Protein AF-A0A4Y2X018-F1 (afdb_monomer)

Nearest PDB structures (foldseek):
  7lcc-assembly1_A  TM=8.544E-01  e=3.139E-08  synthetic construct
  4djb-assembly1_B  TM=5.099E-01  e=2.047E+00  Human adenovirus 5
  4za1-assembly1_C  TM=3.503E-01  e=1.217E+00  Streptomyces actuosus
  4za1-assembly1_A  TM=3.881E-01  e=1.141E+00  Streptomyces actuosus

Structure (mmCIF, N/CA/C/O backbone):
data_AF-A0A4Y2X018-F1
#
_entry.id   AF-A0A4Y2X018-F1
#
loop_
_atom_site.group_PDB
_atom_site.id
_atom_site.type_symbol
_atom_site.label_atom_id
_atom_site.label_alt_id
_atom_site.label_comp_id
_atom_site.label_asym_id
_atom_site.label_entity_id
_atom_site.label_seq_id
_atom_site.pdbx_PDB_ins_code
_atom_site.Cartn_x
_atom_site.Cartn_y
_atom_site.Cartn_z
_atom_site.occupancy
_atom_site.B_iso_or_equiv
_atom_site.auth_seq_id
_atom_site.auth_comp_id
_atom_site.auth_asym_id
_atom_site.auth_atom_id
_atom_site.pdbx_PDB_model_num
ATOM 1 N N . MET A 1 1 ? -2.941 18.214 -4.066 1.00 51.44 1 MET A N 1
ATOM 2 C CA . MET A 1 1 ? -2.350 18.083 -2.711 1.00 51.44 1 MET A CA 1
ATOM 3 C C . MET A 1 1 ? -3.361 18.452 -1.626 1.00 51.44 1 MET A C 1
ATOM 5 O O . MET A 1 1 ? -3.482 17.693 -0.680 1.00 51.44 1 MET A O 1
ATOM 9 N N . HIS A 1 2 ? -4.136 19.533 -1.801 1.00 57.59 2 HIS A N 1
ATOM 10 C CA . HIS A 1 2 ? -5.149 19.990 -0.837 1.00 57.59 2 HIS A CA 1
ATOM 11 C C . HIS A 1 2 ? -6.233 18.956 -0.477 1.00 57.59 2 HIS A C 1
ATOM 13 O O . HIS A 1 2 ? -6.454 18.735 0.707 1.00 57.59 2 HIS A O 1
ATOM 19 N N . GLU A 1 3 ? -6.842 18.270 -1.450 1.00 62.69 3 GLU A N 1
ATOM 20 C CA . GLU A 1 3 ? -7.916 17.285 -1.189 1.00 62.69 3 GLU A CA 1
ATOM 21 C C . GLU A 1 3 ? -7.455 16.116 -0.307 1.00 62.69 3 GLU A C 1
ATOM 23 O O . GLU A 1 3 ? -8.106 15.755 0.661 1.00 62.69 3 GLU A O 1
ATOM 28 N N . ARG A 1 4 ? -6.256 15.585 -0.557 1.00 66.62 4 ARG A N 1
ATOM 29 C CA . ARG A 1 4 ? -5.711 14.434 0.184 1.00 66.62 4 ARG A CA 1
ATOM 30 C C . ARG A 1 4 ? -5.406 14.776 1.640 1.00 66.62 4 ARG A C 1
ATOM 32 O O . ARG A 1 4 ? -5.613 13.965 2.539 1.00 66.62 4 ARG A O 1
ATOM 39 N N . THR A 1 5 ? -4.917 15.993 1.871 1.00 65.06 5 THR A N 1
ATOM 40 C CA . THR A 1 5 ? -4.733 16.522 3.223 1.00 65.06 5 THR A CA 1
ATOM 41 C C . THR A 1 5 ? -6.087 16.743 3.894 1.00 65.06 5 THR A C 1
ATOM 43 O O . THR A 1 5 ? -6.231 16.423 5.068 1.00 65.06 5 THR A O 1
ATOM 46 N N . GLN A 1 6 ? -7.098 17.228 3.166 1.00 66.81 6 GLN A N 1
ATOM 47 C CA . GLN A 1 6 ? -8.460 17.375 3.688 1.00 66.81 6 GLN A CA 1
ATOM 48 C C . GLN A 1 6 ? -9.089 16.027 4.057 1.00 66.81 6 GLN A C 1
ATOM 50 O O . GLN A 1 6 ? -9.704 15.938 5.117 1.00 66.81 6 GLN A O 1
ATOM 55 N N . ASP A 1 7 ? -8.875 14.972 3.271 1.00 77.31 7 ASP A N 1
ATOM 56 C CA . ASP A 1 7 ? -9.344 13.619 3.586 1.00 77.31 7 ASP A CA 1
ATOM 57 C C . ASP A 1 7 ? -8.695 13.091 4.870 1.00 77.31 7 ASP A C 1
ATOM 59 O O . ASP A 1 7 ? -9.383 12.600 5.766 1.00 77.31 7 ASP A O 1
ATOM 63 N N . ALA A 1 8 ? -7.376 13.268 5.011 1.00 79.38 8 ALA A N 1
ATOM 64 C CA . ALA A 1 8 ? -6.652 12.878 6.220 1.00 79.38 8 ALA A CA 1
ATOM 65 C C . ALA A 1 8 ? -7.118 13.667 7.454 1.00 79.38 8 ALA A C 1
ATOM 67 O O . ALA A 1 8 ? -7.325 13.095 8.525 1.00 79.38 8 ALA A O 1
ATOM 68 N N . MET A 1 9 ? -7.346 14.974 7.312 1.00 83.38 9 MET A N 1
ATOM 69 C CA . MET A 1 9 ? -7.861 15.812 8.397 1.00 83.38 9 MET A CA 1
ATOM 70 C C . MET A 1 9 ? -9.309 15.461 8.753 1.00 83.38 9 MET A C 1
ATOM 72 O O . MET A 1 9 ? -9.664 15.453 9.931 1.00 83.38 9 MET A O 1
ATOM 76 N N . THR A 1 10 ? -10.134 15.119 7.764 1.00 83.00 10 THR A N 1
ATOM 77 C CA . THR A 1 10 ? -11.516 14.664 7.966 1.00 83.00 10 THR A CA 1
ATOM 78 C C . THR A 1 10 ? -11.542 13.327 8.699 1.00 83.00 10 THR A C 1
ATOM 80 O O . THR A 1 10 ? -12.307 13.158 9.647 1.00 83.00 10 THR A O 1
ATOM 83 N N . TYR A 1 11 ? -10.650 12.403 8.338 1.00 85.25 11 TYR A N 1
ATOM 84 C CA . TYR A 1 11 ? -10.463 11.148 9.059 1.00 85.25 11 TYR A CA 1
ATOM 85 C C . TYR A 1 11 ? -10.095 11.384 10.525 1.00 85.25 11 TYR A C 1
ATOM 87 O O . TYR A 1 11 ? -10.757 10.854 11.416 1.00 85.25 11 TYR A O 1
ATOM 95 N N . VAL A 1 12 ? -9.092 12.227 10.791 1.00 86.06 12 VAL A N 1
ATOM 96 C CA . VAL A 1 12 ? -8.673 12.544 12.165 1.00 86.06 12 VAL A CA 1
ATOM 97 C C . VAL A 1 12 ? -9.793 13.232 12.945 1.00 86.06 12 VAL A C 1
ATOM 99 O O . VAL A 1 12 ? -9.993 12.936 14.121 1.00 86.06 12 VAL A O 1
ATOM 102 N N . ARG A 1 13 ? -10.567 14.109 12.301 1.00 86.62 13 ARG A N 1
ATOM 103 C CA . ARG A 1 13 ? -11.710 14.782 12.926 1.00 86.62 13 ARG A CA 1
ATOM 104 C C . ARG A 1 13 ? -12.831 13.809 13.299 1.00 86.62 13 ARG A C 1
ATOM 106 O O . ARG A 1 13 ? -13.413 13.955 14.368 1.00 86.62 13 ARG A O 1
ATOM 113 N N . ASN A 1 14 ? -13.119 12.827 12.448 1.00 86.88 14 ASN A N 1
ATOM 114 C CA . ASN A 1 14 ? -14.240 11.903 12.639 1.00 86.88 14 ASN A CA 1
ATOM 115 C C . ASN A 1 14 ? -13.889 10.692 13.515 1.00 86.88 14 ASN A C 1
A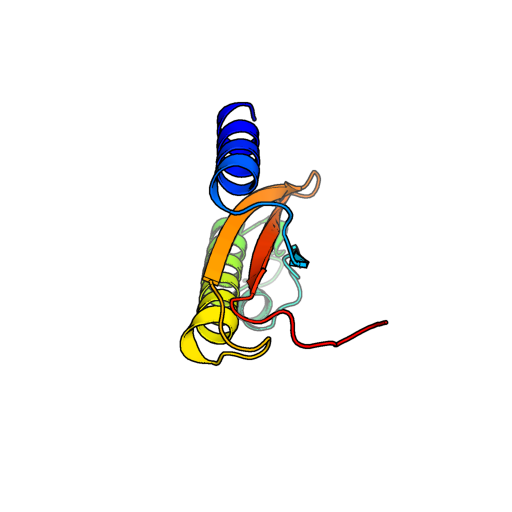TOM 117 O O . ASN A 1 14 ? -14.744 10.177 14.235 1.00 86.88 14 ASN A O 1
ATOM 121 N N . PHE A 1 15 ? -12.642 10.224 13.458 1.00 85.62 15 PHE A N 1
ATOM 122 C CA . PHE A 1 15 ? -12.216 8.966 14.081 1.00 85.62 15 PHE A CA 1
ATOM 123 C C . PHE A 1 15 ? -11.089 9.130 15.108 1.00 85.62 15 PHE A C 1
ATOM 125 O O . PHE A 1 15 ? -10.720 8.163 15.781 1.00 85.62 15 PHE A O 1
ATOM 132 N N . GLY A 1 16 ? -10.575 10.348 15.277 1.00 87.06 16 GLY A N 1
ATOM 133 C CA . GLY A 1 16 ? -9.474 10.657 16.178 1.00 87.06 16 GLY A CA 1
ATOM 134 C C . GLY A 1 16 ? -8.107 10.291 15.599 1.00 87.06 16 GLY A C 1
ATOM 135 O O . GLY A 1 16 ? -7.947 9.981 14.419 1.00 87.06 16 GLY A O 1
ATOM 136 N N . ARG A 1 17 ? -7.083 10.334 16.457 1.00 89.06 17 ARG A N 1
ATOM 137 C CA . ARG A 1 17 ? -5.704 10.014 16.071 1.00 89.06 17 ARG A CA 1
ATOM 138 C C . ARG A 1 17 ? -5.607 8.559 15.576 1.00 89.06 17 ARG A C 1
ATOM 140 O O . ARG A 1 17 ? -6.118 7.672 16.270 1.00 89.06 17 ARG A O 1
ATOM 147 N N . PRO A 1 18 ? -4.931 8.284 14.446 1.00 91.31 18 PRO A N 1
ATOM 148 C CA . PRO A 1 18 ? -4.630 6.913 14.047 1.00 91.31 18 PRO A CA 1
ATOM 149 C C . PRO A 1 18 ? -3.788 6.204 15.116 1.00 91.31 18 PRO A C 1
ATOM 151 O O . PRO A 1 18 ? -2.998 6.835 15.824 1.00 91.31 18 PRO A O 1
ATOM 154 N N . ASP A 1 19 ? -3.984 4.895 15.238 1.00 91.94 19 ASP A N 1
ATOM 155 C CA . ASP A 1 19 ? -3.182 4.033 16.106 1.00 91.94 19 ASP A CA 1
ATOM 156 C C . ASP A 1 19 ? -1.921 3.558 15.375 1.00 91.94 19 ASP A C 1
ATOM 158 O O . ASP A 1 19 ? -0.847 3.560 15.970 1.00 91.94 19 ASP A O 1
ATOM 162 N N . LEU A 1 20 ? -2.030 3.237 14.076 1.00 92.75 20 LEU A N 1
ATOM 163 C CA . LEU A 1 20 ? -0.890 2.887 13.224 1.00 92.75 20 LEU A CA 1
ATOM 164 C C . LEU A 1 20 ? -0.778 3.825 12.018 1.00 92.75 20 LEU A C 1
ATOM 166 O O . LEU A 1 20 ? -1.779 4.233 11.421 1.00 92.75 2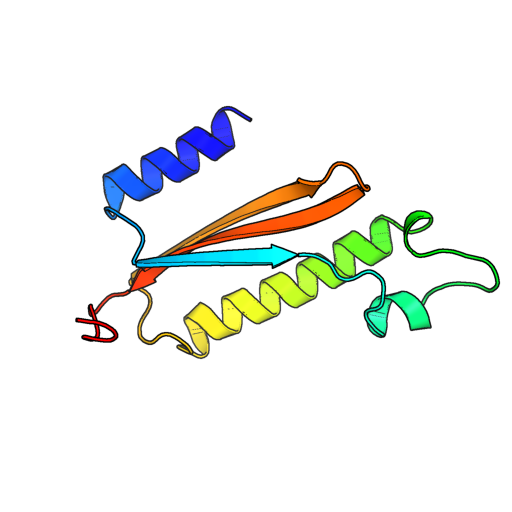0 LEU A O 1
ATOM 170 N N . PHE A 1 21 ? 0.469 4.102 11.644 1.00 93.69 21 PHE A N 1
ATOM 171 C CA . PHE A 1 21 ? 0.855 4.762 10.403 1.00 93.69 21 PHE A CA 1
ATOM 172 C C . PHE A 1 21 ? 1.737 3.794 9.612 1.00 93.69 21 PHE A C 1
ATOM 174 O O . PHE A 1 21 ? 2.831 3.454 10.060 1.00 93.69 21 PHE A O 1
ATOM 181 N N . ILE A 1 22 ? 1.252 3.313 8.468 1.00 94.81 22 ILE A N 1
ATOM 182 C CA . ILE A 1 22 ? 1.946 2.307 7.657 1.00 94.81 22 ILE A CA 1
ATOM 183 C C . ILE A 1 22 ? 2.371 2.941 6.339 1.00 94.81 22 ILE A C 1
ATOM 185 O O . ILE A 1 22 ? 1.546 3.459 5.587 1.00 94.81 22 ILE A O 1
ATOM 189 N N . SER A 1 23 ? 3.660 2.837 6.038 1.00 94.69 23 SER A N 1
ATOM 190 C CA . SER A 1 23 ? 4.226 3.220 4.749 1.00 94.69 23 SER A CA 1
ATOM 191 C C . SER A 1 23 ? 4.425 1.984 3.874 1.00 94.69 23 SER A C 1
ATOM 193 O O . SER A 1 23 ? 5.066 1.018 4.283 1.00 94.69 23 SER A O 1
ATOM 195 N N . PHE A 1 24 ? 3.896 2.019 2.653 1.00 95.44 24 PHE A N 1
ATOM 196 C CA . PHE A 1 24 ? 4.023 0.946 1.669 1.00 95.44 24 PHE A CA 1
ATOM 197 C C . PHE A 1 24 ? 4.678 1.481 0.394 1.00 95.44 24 PHE A C 1
ATOM 199 O O . PHE A 1 24 ? 4.083 2.250 -0.358 1.00 95.44 24 PHE A O 1
ATOM 206 N N . THR A 1 25 ? 5.924 1.080 0.151 1.00 93.44 25 THR A N 1
ATOM 207 C CA . THR A 1 25 ? 6.736 1.555 -0.979 1.00 93.44 25 THR A CA 1
ATOM 208 C C . THR A 1 25 ? 6.843 0.482 -2.049 1.00 93.44 25 THR A C 1
ATOM 210 O O . THR A 1 25 ? 7.113 -0.678 -1.743 1.00 93.44 25 THR A O 1
ATOM 213 N N . CYS A 1 26 ? 6.678 0.868 -3.314 1.00 94.19 26 CYS A N 1
ATOM 214 C CA . CYS A 1 26 ? 6.936 -0.033 -4.427 1.00 94.19 26 CYS A CA 1
ATOM 215 C C . CYS A 1 26 ? 8.403 -0.474 -4.472 1.00 94.19 26 CYS A C 1
ATOM 217 O O . CYS A 1 26 ? 9.303 0.366 -4.453 1.00 94.19 26 CYS A O 1
ATOM 219 N N . ASN A 1 27 ? 8.637 -1.779 -4.628 1.00 93.38 27 ASN A N 1
ATOM 220 C CA . ASN A 1 27 ? 9.955 -2.312 -4.952 1.00 93.38 27 ASN A CA 1
ATOM 221 C C . ASN A 1 27 ? 9.997 -2.723 -6.438 1.00 93.38 27 ASN A C 1
ATOM 223 O O . ASN A 1 27 ? 9.367 -3.716 -6.802 1.00 93.38 27 ASN A O 1
ATOM 227 N N . PRO A 1 28 ? 10.733 -2.009 -7.309 1.00 90.38 28 PRO A N 1
ATOM 228 C CA . PRO A 1 28 ? 10.848 -2.373 -8.722 1.00 90.38 28 PRO A CA 1
ATOM 229 C C . PRO A 1 28 ? 11.54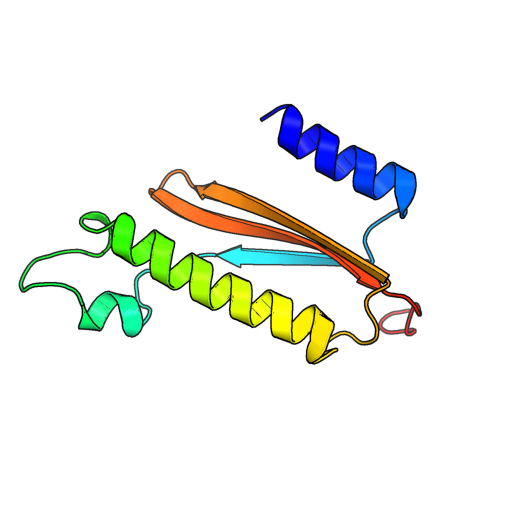8 -3.718 -8.984 1.00 90.38 28 PRO A C 1
ATOM 231 O O . PRO A 1 28 ? 11.494 -4.205 -10.107 1.00 90.38 28 PRO A O 1
ATOM 234 N N . GLN A 1 29 ? 12.178 -4.329 -7.973 1.00 92.38 29 GLN A N 1
ATOM 235 C CA . GLN A 1 29 ? 12.773 -5.669 -8.056 1.00 92.38 29 GLN A CA 1
ATOM 236 C C . GLN A 1 29 ? 11.786 -6.796 -7.717 1.00 92.38 29 GLN A C 1
ATOM 238 O O . GLN A 1 29 ? 12.194 -7.948 -7.580 1.00 92.38 29 GLN A O 1
ATOM 243 N N . TRP A 1 30 ? 10.499 -6.496 -7.526 1.00 95.00 30 TRP A N 1
ATOM 244 C CA . TRP A 1 30 ? 9.493 -7.544 -7.383 1.00 95.00 30 TRP A CA 1
ATOM 245 C C . TRP A 1 30 ? 9.475 -8.453 -8.611 1.00 95.00 30 TRP A C 1
ATOM 247 O O . TRP A 1 30 ? 9.511 -7.971 -9.742 1.00 95.00 30 TRP A O 1
ATOM 257 N N . LYS A 1 31 ? 9.375 -9.763 -8.369 1.00 95.19 31 LYS A N 1
ATOM 258 C CA . LYS A 1 31 ? 9.412 -10.788 -9.414 1.00 95.19 31 LYS A CA 1
ATOM 259 C C . LYS A 1 31 ? 8.327 -10.567 -10.471 1.00 95.19 31 LYS A C 1
ATOM 261 O O . LYS A 1 31 ? 8.601 -10.681 -11.655 1.00 95.19 31 LYS A O 1
ATOM 266 N N . GLU A 1 32 ? 7.138 -10.130 -10.055 1.00 95.44 32 GLU A N 1
ATOM 267 C CA . GLU A 1 32 ? 6.024 -9.807 -10.956 1.00 95.44 32 GLU A CA 1
ATOM 268 C C . GLU A 1 32 ? 6.305 -8.614 -11.884 1.00 95.44 32 GLU A C 1
ATOM 270 O O . GLU A 1 32 ? 5.606 -8.427 -12.874 1.00 95.44 32 GLU A O 1
ATOM 275 N N . ILE A 1 33 ? 7.296 -7.781 -11.550 1.00 94.69 33 ILE A N 1
ATOM 276 C CA . ILE A 1 33 ? 7.788 -6.722 -12.433 1.00 94.69 33 ILE A CA 1
ATOM 277 C C . ILE A 1 33 ? 8.904 -7.292 -13.300 1.00 94.69 33 ILE A C 1
ATOM 279 O O . ILE A 1 33 ? 8.821 -7.202 -14.517 1.00 94.69 33 ILE A O 1
ATOM 283 N N . THR A 1 34 ? 9.940 -7.881 -12.696 1.00 94.38 34 THR A N 1
ATOM 284 C CA . THR A 1 34 ? 11.141 -8.306 -13.430 1.00 94.38 34 THR A CA 1
ATOM 285 C C . THR A 1 34 ? 10.873 -9.401 -14.456 1.00 94.38 34 THR A C 1
ATOM 287 O O . THR A 1 34 ? 11.518 -9.396 -15.499 1.00 94.38 34 THR A O 1
ATOM 290 N N . ASP A 1 35 ? 9.932 -10.307 -14.183 1.00 95.06 35 ASP A N 1
ATOM 291 C CA . ASP A 1 35 ? 9.568 -11.399 -15.094 1.00 95.06 35 ASP A CA 1
ATOM 292 C C . ASP A 1 35 ? 8.842 -10.895 -16.357 1.00 95.06 35 ASP A C 1
ATOM 294 O O . ASP A 1 35 ? 8.890 -11.546 -17.395 1.00 95.06 35 ASP A O 1
ATOM 298 N N . GLU A 1 36 ? 8.207 -9.721 -16.290 1.00 94.31 36 GLU A N 1
ATOM 299 C CA . GLU A 1 36 ? 7.428 -9.116 -17.381 1.00 94.31 36 GLU A CA 1
ATOM 300 C C . GLU A 1 36 ? 8.226 -8.049 -18.164 1.00 94.31 36 GLU A C 1
ATOM 302 O O . GLU A 1 36 ? 7.691 -7.377 -19.054 1.00 94.31 36 GLU A O 1
ATOM 307 N N . LEU A 1 37 ? 9.508 -7.850 -17.829 1.00 94.00 37 LEU A N 1
ATOM 308 C CA . LEU A 1 37 ? 10.395 -6.938 -18.554 1.00 94.00 37 LEU A CA 1
ATOM 309 C C . LEU A 1 37 ? 10.978 -7.618 -19.795 1.00 94.00 37 LEU A C 1
ATOM 311 O O . LEU A 1 37 ? 11.514 -8.722 -19.738 1.00 94.00 37 LEU A O 1
ATOM 315 N N . MET A 1 38 ? 10.945 -6.909 -20.923 1.00 91.88 38 MET A N 1
ATOM 316 C CA . MET A 1 38 ? 11.641 -7.342 -22.134 1.00 91.88 38 MET A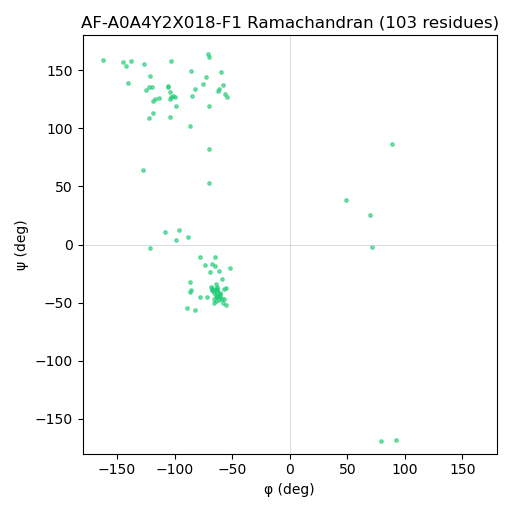 CA 1
ATOM 317 C C . MET A 1 38 ? 13.165 -7.230 -21.981 1.00 91.88 38 MET A C 1
ATOM 319 O O . MET A 1 38 ? 13.681 -6.489 -21.141 1.00 91.88 38 MET A O 1
ATOM 323 N N . LEU A 1 39 ? 13.915 -7.930 -22.839 1.00 89.44 39 LEU A N 1
ATOM 324 C CA . LEU A 1 39 ? 15.375 -7.842 -22.859 1.00 89.44 39 LEU A CA 1
ATOM 325 C C . LEU A 1 39 ? 15.819 -6.373 -23.007 1.00 89.44 39 LEU A C 1
ATOM 327 O O . LEU A 1 39 ? 15.408 -5.692 -23.943 1.00 89.44 39 LEU A O 1
ATOM 331 N N . ARG A 1 40 ? 16.684 -5.906 -22.095 1.00 89.50 40 ARG A N 1
ATOM 332 C CA . ARG A 1 40 ? 17.175 -4.511 -21.971 1.00 89.50 40 ARG A CA 1
ATOM 333 C C . ARG A 1 40 ? 16.156 -3.480 -21.469 1.00 89.50 40 ARG A C 1
ATOM 335 O O . ARG A 1 40 ? 16.550 -2.333 -21.266 1.00 89.50 40 ARG A O 1
ATOM 342 N N . GLN A 1 41 ? 14.907 -3.863 -21.226 1.00 90.69 41 GLN A N 1
ATOM 343 C CA . GLN A 1 41 ? 13.926 -2.989 -20.594 1.00 90.69 41 GLN A CA 1
ATOM 344 C C . GLN A 1 41 ? 14.206 -2.875 -19.095 1.00 90.69 41 GLN A C 1
ATOM 346 O O . GLN A 1 41 ? 14.513 -3.862 -18.426 1.00 90.69 41 GLN A O 1
ATOM 351 N N . LYS A 1 42 ? 14.094 -1.666 -18.552 1.00 88.06 42 LYS A N 1
ATOM 352 C CA . LYS A 1 42 ? 14.195 -1.405 -17.117 1.00 88.06 42 LYS A CA 1
ATOM 353 C C . LYS A 1 42 ? 12.806 -1.173 -16.543 1.00 88.06 42 LYS A C 1
ATOM 355 O O . LYS A 1 42 ? 11.877 -0.773 -17.236 1.00 88.06 42 LYS A O 1
ATOM 360 N N . SER A 1 43 ? 12.664 -1.370 -15.236 1.00 85.31 43 SER A N 1
ATOM 361 C CA . SER A 1 43 ? 11.389 -1.169 -14.542 1.00 85.31 43 SER A CA 1
ATOM 362 C C . SER A 1 43 ? 10.818 0.240 -14.750 1.00 85.31 43 SER A C 1
ATOM 364 O O . SER A 1 43 ? 9.614 0.394 -14.919 1.00 85.31 43 SER A O 1
ATOM 366 N N . HIS A 1 44 ? 11.673 1.270 -14.784 1.00 86.06 44 HIS A N 1
ATOM 367 C CA . HIS A 1 44 ? 11.238 2.649 -15.027 1.00 86.06 44 HIS A CA 1
ATOM 368 C C . HIS A 1 44 ? 10.712 2.893 -16.446 1.00 86.06 44 HIS A C 1
ATOM 370 O O . HIS A 1 44 ? 9.995 3.861 -16.644 1.00 86.06 44 HIS A O 1
ATOM 376 N N . ASP A 1 45 ? 10.984 2.007 -17.405 1.00 87.44 45 ASP A N 1
ATOM 377 C CA . ASP A 1 45 ? 10.410 2.100 -18.751 1.00 87.44 45 ASP A CA 1
ATOM 378 C C . ASP A 1 45 ? 8.951 1.596 -18.792 1.00 87.44 45 ASP A C 1
ATOM 380 O O . ASP A 1 45 ? 8.262 1.765 -19.796 1.00 87.44 45 ASP A O 1
ATOM 384 N N . ARG A 1 46 ? 8.466 0.955 -17.714 1.00 90.38 46 ARG A N 1
ATOM 385 C CA . ARG A 1 46 ? 7.132 0.332 -17.605 1.00 90.38 46 ARG A CA 1
ATOM 386 C C . ARG A 1 46 ? 6.372 0.801 -16.369 1.00 90.38 46 ARG A C 1
ATOM 388 O O . ARG A 1 46 ? 6.050 0.030 -15.462 1.00 90.38 46 ARG A O 1
ATOM 395 N N . HIS A 1 47 ? 6.053 2.094 -16.333 1.00 90.00 47 HIS A N 1
ATOM 396 C CA . HIS A 1 47 ? 5.243 2.679 -15.259 1.00 90.00 47 HIS A CA 1
ATOM 397 C C . HIS A 1 47 ? 3.849 2.038 -15.129 1.00 90.00 47 HIS A C 1
ATOM 399 O O . HIS A 1 47 ? 3.316 1.965 -14.021 1.00 90.00 47 HIS A O 1
ATOM 405 N N . ASP A 1 48 ? 3.281 1.533 -16.229 1.00 91.75 48 ASP A N 1
ATOM 406 C CA . ASP A 1 48 ? 2.030 0.768 -16.257 1.00 91.75 48 ASP A CA 1
ATOM 407 C C . ASP A 1 48 ? 2.135 -0.523 -15.430 1.00 91.75 48 ASP A C 1
ATOM 409 O O . ASP A 1 48 ? 1.288 -0.794 -14.575 1.00 91.75 48 ASP A O 1
ATOM 413 N N . LEU A 1 49 ? 3.217 -1.280 -15.631 1.00 93.38 49 LEU A N 1
ATOM 414 C CA . LEU A 1 49 ? 3.494 -2.529 -14.927 1.00 93.38 49 LEU A CA 1
ATOM 415 C C . LEU A 1 49 ? 3.743 -2.271 -13.439 1.00 93.38 49 LEU A C 1
ATOM 417 O O . LEU A 1 49 ? 3.130 -2.918 -12.589 1.00 93.38 49 LEU A O 1
ATOM 421 N N . ILE A 1 50 ? 4.577 -1.274 -13.126 1.00 94.12 50 ILE A N 1
ATOM 422 C CA . ILE A 1 50 ? 4.839 -0.832 -11.751 1.00 94.12 50 ILE A CA 1
ATOM 423 C C . ILE A 1 50 ? 3.528 -0.473 -11.046 1.00 94.12 50 ILE A C 1
ATOM 425 O O . ILE A 1 50 ? 3.251 -0.980 -9.957 1.00 94.12 50 ILE A O 1
ATOM 429 N N . GLY A 1 51 ? 2.708 0.383 -11.664 1.00 93.81 51 GLY A N 1
ATOM 430 C CA . GLY A 1 51 ? 1.440 0.830 -11.094 1.00 93.81 51 GLY A CA 1
ATOM 431 C C . GLY A 1 51 ? 0.473 -0.330 -10.856 1.00 93.81 51 GLY A C 1
ATOM 432 O O . GLY A 1 51 ? -0.140 -0.413 -9.790 1.00 93.81 51 GLY A O 1
ATOM 433 N N . ARG A 1 52 ? 0.384 -1.267 -11.807 1.00 95.56 52 ARG A N 1
ATOM 434 C CA . ARG A 1 52 ? -0.485 -2.445 -11.708 1.00 95.56 52 ARG A CA 1
ATOM 435 C C . ARG A 1 52 ? -0.049 -3.392 -10.592 1.00 95.56 52 ARG A C 1
ATOM 437 O O . ARG A 1 52 ? -0.879 -3.760 -9.760 1.00 95.56 52 ARG A O 1
ATOM 444 N N . VAL A 1 53 ? 1.231 -3.763 -10.541 1.00 96.50 53 VAL A N 1
ATOM 445 C CA . VAL A 1 53 ? 1.762 -4.660 -9.499 1.00 96.50 53 VAL A CA 1
ATOM 446 C C . VAL A 1 53 ? 1.633 -4.011 -8.122 1.00 96.50 53 VAL A C 1
ATOM 448 O O . VAL A 1 53 ? 1.162 -4.652 -7.181 1.00 96.50 53 VAL A O 1
ATOM 451 N N . PHE A 1 54 ? 1.972 -2.725 -8.004 1.00 96.62 54 PHE A N 1
ATOM 452 C CA . PHE A 1 54 ? 1.802 -1.978 -6.761 1.00 96.62 54 PHE A CA 1
ATOM 453 C C . PHE A 1 54 ? 0.344 -1.960 -6.297 1.00 96.62 54 PHE A C 1
ATOM 455 O O . PHE A 1 54 ? 0.076 -2.256 -5.134 1.00 96.62 54 PHE A O 1
ATOM 462 N N . HIS A 1 55 ? -0.602 -1.666 -7.193 1.00 96.19 55 HIS A N 1
ATOM 463 C CA . HIS A 1 55 ? -2.026 -1.643 -6.862 1.00 96.19 55 HIS A CA 1
ATOM 464 C C . HIS A 1 55 ? -2.522 -3.007 -6.365 1.00 96.19 55 HIS A C 1
ATOM 466 O O . HIS A 1 55 ? -3.226 -3.075 -5.358 1.00 96.19 55 HIS A O 1
ATOM 472 N N . LEU A 1 56 ? -2.127 -4.099 -7.028 1.00 97.44 56 LEU A N 1
ATOM 473 C CA . LEU A 1 56 ? -2.504 -5.452 -6.615 1.00 97.44 56 LEU A CA 1
ATOM 474 C C . LEU A 1 56 ? -1.944 -5.806 -5.233 1.00 97.44 56 LEU A C 1
ATOM 476 O O . LEU A 1 56 ? -2.681 -6.316 -4.388 1.00 97.44 56 LEU A O 1
ATOM 480 N N . LYS A 1 57 ? -0.672 -5.488 -4.965 1.00 97.75 57 LYS A N 1
ATOM 481 C CA . LYS A 1 57 ? -0.066 -5.736 -3.649 1.00 97.75 57 LYS A CA 1
ATOM 482 C C . LYS A 1 57 ? -0.672 -4.851 -2.559 1.00 97.75 57 LYS A C 1
ATOM 484 O O . LYS A 1 57 ? -0.955 -5.353 -1.475 1.00 97.75 57 LYS A O 1
ATOM 489 N N . LEU A 1 58 ? -0.959 -3.582 -2.852 1.00 97.25 58 LEU A N 1
ATOM 490 C CA . LEU A 1 58 ? -1.653 -2.687 -1.924 1.00 97.25 58 LEU A CA 1
ATOM 491 C C . LEU A 1 58 ? -3.060 -3.210 -1.600 1.00 97.25 58 LEU A C 1
ATOM 493 O O . LEU A 1 58 ? -3.437 -3.256 -0.434 1.00 97.25 58 LEU A O 1
ATOM 497 N N . LYS A 1 59 ? -3.810 -3.687 -2.602 1.00 97.12 59 LYS A N 1
ATOM 498 C CA . LYS A 1 59 ? -5.123 -4.323 -2.405 1.00 97.12 59 LYS A CA 1
ATOM 499 C C . LYS A 1 59 ? -5.027 -5.606 -1.576 1.00 97.12 59 LYS A C 1
ATOM 501 O O . LYS A 1 59 ? -5.911 -5.902 -0.775 1.00 97.12 59 LYS A O 1
ATOM 506 N N . SER A 1 60 ? -3.965 -6.388 -1.756 1.00 97.31 60 SER A N 1
ATOM 507 C CA . SER A 1 60 ? -3.711 -7.558 -0.914 1.00 97.31 60 SER A CA 1
ATOM 508 C C . SER A 1 60 ? -3.450 -7.150 0.537 1.00 97.31 60 SER A C 1
ATOM 510 O O . SER A 1 60 ? -4.018 -7.749 1.445 1.00 97.31 60 SER A O 1
ATOM 512 N N . LEU A 1 61 ? -2.645 -6.108 0.762 1.00 96.50 61 LEU A N 1
ATOM 513 C CA . LEU A 1 61 ? -2.365 -5.578 2.096 1.00 96.50 61 LEU A CA 1
ATOM 514 C C . LEU A 1 61 ? -3.637 -5.061 2.781 1.00 96.50 61 LEU A C 1
ATOM 516 O O . LEU A 1 61 ? -3.879 -5.403 3.934 1.00 96.50 61 LEU A O 1
ATOM 520 N N . THR A 1 62 ? -4.483 -4.297 2.085 1.00 95.38 62 THR A N 1
ATOM 521 C CA . THR A 1 62 ? -5.741 -3.801 2.671 1.00 95.38 62 THR A CA 1
ATOM 522 C C . THR A 1 62 ? -6.704 -4.937 3.010 1.00 95.38 62 THR A C 1
ATOM 524 O O . THR A 1 62 ? -7.312 -4.911 4.076 1.00 95.38 62 THR A O 1
ATOM 527 N N . ASN A 1 63 ? -6.787 -5.983 2.179 1.00 96.12 63 ASN A N 1
ATOM 528 C CA . ASN A 1 63 ? -7.555 -7.187 2.510 1.00 96.12 63 ASN A CA 1
ATOM 529 C C . ASN A 1 63 ? -7.001 -7.912 3.748 1.00 96.12 63 ASN A C 1
ATOM 531 O O . ASN A 1 63 ? -7.782 -8.406 4.556 1.00 96.12 63 ASN A O 1
ATOM 535 N N . LEU A 1 64 ? -5.678 -7.983 3.918 1.00 95.88 64 LEU A N 1
ATOM 536 C CA . LEU A 1 64 ? -5.069 -8.580 5.113 1.00 95.88 64 LEU A CA 1
ATOM 537 C C . LEU A 1 64 ? -5.364 -7.761 6.375 1.00 95.88 64 LEU A C 1
ATOM 539 O O . LEU A 1 64 ? -5.646 -8.338 7.421 1.00 95.88 64 LEU A O 1
ATOM 543 N N . ILE A 1 65 ? -5.343 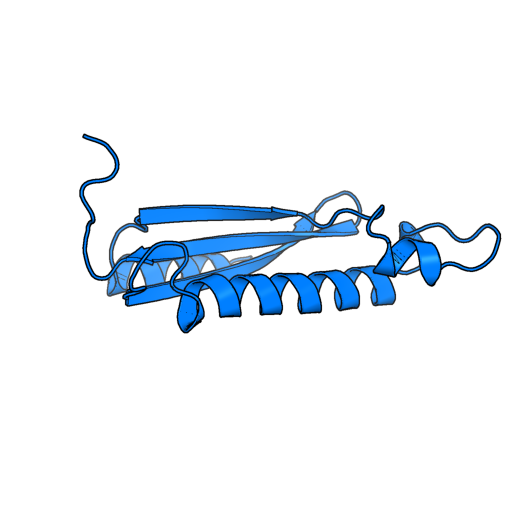-6.431 6.277 1.00 93.50 65 ILE A N 1
ATOM 544 C CA . ILE A 1 65 ? -5.681 -5.530 7.387 1.00 93.50 65 ILE A CA 1
ATOM 545 C C . ILE A 1 65 ? -7.151 -5.689 7.793 1.00 93.50 65 ILE A C 1
ATOM 547 O O . ILE A 1 65 ? -7.442 -5.858 8.975 1.00 93.50 65 ILE A O 1
ATOM 551 N N . ASP A 1 66 ? -8.062 -5.662 6.822 1.00 90.50 66 ASP A N 1
ATOM 552 C CA . ASP A 1 66 ? -9.506 -5.635 7.071 1.00 90.50 66 ASP A CA 1
ATOM 553 C C . ASP A 1 66 ? -10.084 -7.034 7.343 1.00 90.50 66 ASP A C 1
ATOM 555 O O . ASP A 1 66 ? -10.642 -7.308 8.406 1.00 90.50 66 ASP A O 1
ATOM 559 N N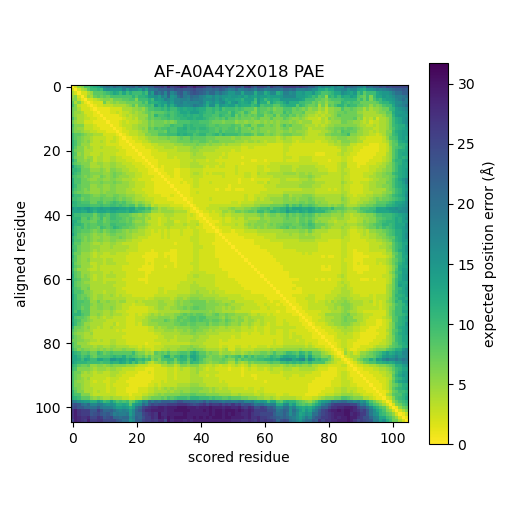 . LYS A 1 67 ? -9.886 -7.966 6.405 1.00 92.81 67 LYS A N 1
ATOM 560 C CA . LYS A 1 67 ? -10.440 -9.328 6.476 1.00 92.81 67 LYS A CA 1
ATOM 561 C C . LYS A 1 67 ? -9.544 -10.274 7.258 1.00 92.81 67 LYS A C 1
ATOM 563 O O . LYS A 1 67 ? -10.038 -11.095 8.023 1.00 92.81 67 LYS A O 1
ATOM 568 N N . GLY A 1 68 ? -8.232 -10.161 7.053 1.00 92.94 68 GLY A N 1
ATOM 569 C CA . GLY A 1 68 ? -7.243 -10.976 7.759 1.00 92.94 68 GLY A CA 1
ATOM 570 C C . GLY A 1 68 ? -7.050 -10.563 9.218 1.00 92.94 68 GLY A C 1
ATOM 571 O O . GLY A 1 68 ? -6.518 -11.352 9.992 1.00 92.94 68 GLY A O 1
ATOM 572 N N . LYS A 1 69 ? -7.488 -9.350 9.598 1.00 92.12 69 LYS A N 1
ATOM 573 C CA . LYS A 1 69 ? -7.375 -8.791 10.953 1.00 92.12 69 LYS A CA 1
ATOM 574 C C . LYS A 1 69 ? -5.960 -8.924 11.529 1.00 92.12 69 LYS A C 1
ATOM 576 O O . LYS A 1 69 ? -5.796 -9.173 12.721 1.00 92.12 69 LYS A O 1
ATOM 581 N N . ILE A 1 70 ? -4.929 -8.743 10.695 1.00 93.62 70 ILE A N 1
ATOM 582 C CA . ILE A 1 70 ? -3.521 -8.945 11.094 1.00 93.62 70 ILE A CA 1
ATOM 583 C C . ILE A 1 70 ? -3.068 -8.016 12.234 1.00 93.62 70 ILE A C 1
ATOM 585 O O . ILE A 1 70 ? -2.129 -8.338 12.952 1.00 93.62 70 ILE A O 1
ATOM 589 N N . PHE A 1 71 ? -3.748 -6.879 12.412 1.00 90.62 71 PHE A N 1
ATOM 590 C CA . PHE A 1 71 ? -3.529 -5.929 13.508 1.00 90.62 71 PHE A CA 1
ATOM 591 C C . PHE A 1 71 ? -4.669 -5.944 14.545 1.00 90.62 71 PHE A C 1
ATOM 593 O O . PHE A 1 71 ? -4.738 -5.069 15.403 1.00 90.62 71 PHE A O 1
ATOM 600 N N . GLY A 1 72 ? -5.577 -6.920 14.464 1.00 90.62 72 GLY A N 1
ATOM 601 C CA . GLY A 1 72 ? -6.832 -6.959 15.212 1.00 90.62 72 GLY A CA 1
ATOM 602 C C . GLY A 1 72 ? -8.003 -6.330 14.452 1.00 90.62 72 GLY A C 1
ATOM 603 O O . GLY A 1 72 ? -7.937 -6.077 13.247 1.00 90.62 72 GLY A O 1
ATOM 604 N N . THR A 1 73 ? -9.115 -6.111 15.156 1.00 91.88 73 THR A N 1
ATOM 605 C CA . THR A 1 73 ? -10.325 -5.535 14.557 1.00 91.88 73 THR A CA 1
ATOM 606 C C . THR A 1 73 ? -10.103 -4.061 14.225 1.00 91.88 73 THR A C 1
ATOM 608 O O . THR A 1 73 ? -9.861 -3.237 15.108 1.00 91.88 73 THR A O 1
ATOM 611 N N . THR A 1 74 ? -10.211 -3.727 12.942 1.00 90.38 74 THR A N 1
ATOM 612 C CA . THR A 1 74 ? -10.072 -2.361 12.432 1.00 90.38 74 THR A CA 1
ATOM 613 C C . THR A 1 74 ? -11.402 -1.621 12.549 1.00 90.38 74 THR A C 1
ATOM 615 O O . THR A 1 74 ? -12.421 -2.100 12.064 1.00 90.38 74 THR A O 1
ATOM 618 N N . ARG A 1 75 ? -11.404 -0.435 13.168 1.00 90.81 75 ARG A N 1
ATOM 619 C CA . ARG A 1 75 ? -12.582 0.447 13.200 1.00 90.81 75 ARG A CA 1
ATOM 620 C C . ARG A 1 75 ? -12.748 1.183 11.877 1.00 90.81 75 ARG A C 1
ATOM 622 O O . ARG A 1 75 ? -13.855 1.303 11.367 1.00 90.81 75 ARG A O 1
ATOM 629 N N . CYS A 1 76 ? -11.648 1.714 11.360 1.00 90.31 76 CYS A N 1
ATOM 630 C CA . CYS A 1 76 ? -11.573 2.335 10.048 1.00 90.3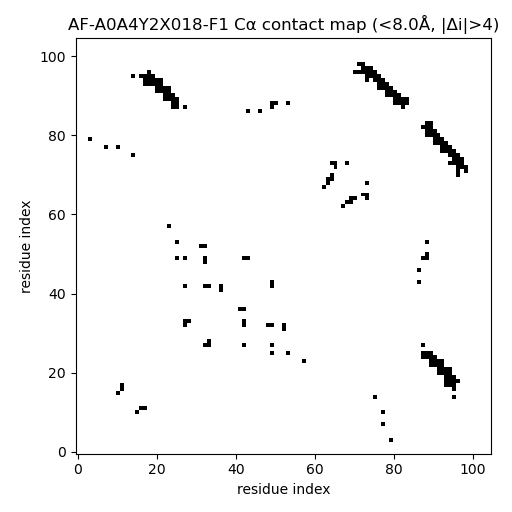1 76 CYS A CA 1
ATOM 631 C C . CYS A 1 76 ? -10.110 2.442 9.606 1.00 90.31 76 CYS A C 1
ATOM 633 O O . CYS A 1 76 ? -9.185 2.413 10.422 1.00 90.31 76 CYS A O 1
ATOM 635 N N . PHE A 1 77 ? -9.911 2.572 8.299 1.00 91.81 77 PHE A N 1
ATOM 636 C CA . PHE A 1 77 ? -8.626 2.923 7.717 1.00 91.81 77 PHE A CA 1
ATOM 637 C C . PHE A 1 77 ? -8.833 3.805 6.495 1.00 91.81 77 PHE A C 1
ATOM 639 O O . PHE A 1 77 ? -9.886 3.777 5.860 1.00 91.81 77 PHE A O 1
ATOM 646 N N . MET A 1 78 ? -7.806 4.566 6.151 1.00 92.25 78 MET A N 1
ATOM 647 C CA . MET A 1 78 ? -7.712 5.249 4.868 1.00 92.25 78 MET A CA 1
ATOM 648 C C . MET A 1 78 ? -6.290 5.128 4.341 1.00 92.25 78 MET A C 1
ATOM 650 O O . MET A 1 78 ? -5.352 4.931 5.114 1.00 92.25 78 MET A O 1
ATOM 654 N N . TYR A 1 79 ? -6.110 5.273 3.035 1.00 93.50 79 TYR A N 1
ATOM 655 C CA . TYR A 1 79 ? -4.779 5.371 2.458 1.00 93.50 79 TYR A CA 1
ATOM 656 C C . TYR A 1 79 ? -4.739 6.366 1.312 1.00 93.50 79 TYR A C 1
ATOM 658 O O . TYR A 1 79 ? -5.733 6.600 0.628 1.00 93.50 79 TYR A O 1
ATOM 666 N N . ILE A 1 80 ? -3.558 6.924 1.088 1.00 92.25 80 ILE A N 1
ATOM 667 C CA . ILE A 1 80 ? -3.276 7.839 -0.013 1.00 92.25 80 ILE A CA 1
ATOM 668 C C . ILE A 1 80 ? -2.104 7.268 -0.793 1.00 92.25 80 ILE A C 1
ATOM 670 O O . ILE A 1 80 ? -1.103 6.891 -0.192 1.00 92.25 80 ILE A O 1
ATOM 674 N N . VAL A 1 81 ? -2.218 7.236 -2.123 1.00 92.88 81 VAL A N 1
ATOM 675 C CA . VAL A 1 81 ? -1.125 6.849 -3.025 1.00 92.88 81 VAL A CA 1
ATOM 676 C C . VAL A 1 81 ? -0.519 8.091 -3.671 1.00 92.88 81 VAL A C 1
ATOM 678 O O . VAL A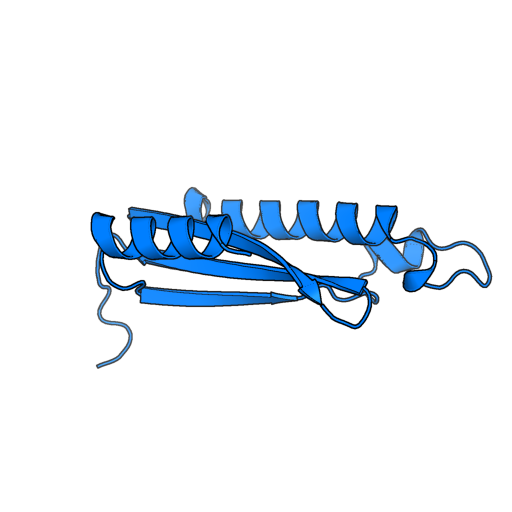 1 81 ? -1.219 8.899 -4.287 1.00 92.88 81 VAL A O 1
ATOM 681 N N . GLU A 1 82 ? 0.792 8.238 -3.568 1.00 92.81 82 GLU A N 1
ATOM 682 C CA . GLU A 1 82 ? 1.585 9.294 -4.188 1.00 92.81 82 GLU A CA 1
ATOM 683 C C . GLU A 1 82 ? 2.738 8.717 -5.009 1.00 92.81 82 GLU A C 1
ATOM 685 O O . GLU A 1 82 ? 3.194 7.601 -4.773 1.00 92.81 82 GLU A O 1
ATOM 690 N N . TRP A 1 83 ? 3.205 9.479 -5.995 1.00 88.88 83 TRP A N 1
ATOM 691 C CA . TRP A 1 83 ? 4.375 9.115 -6.786 1.00 88.88 83 TRP A CA 1
ATOM 692 C C . TRP A 1 83 ? 5.587 9.860 -6.234 1.00 88.88 83 TRP A C 1
ATOM 694 O O . TRP A 1 83 ? 5.611 11.090 -6.205 1.00 88.88 83 TRP A O 1
ATOM 704 N N . GLN A 1 84 ? 6.593 9.118 -5.777 1.00 83.44 84 GLN A N 1
ATOM 705 C CA . GLN A 1 84 ? 7.834 9.699 -5.269 1.00 83.44 84 GLN A CA 1
ATOM 706 C C . GLN A 1 84 ? 8.666 10.304 -6.409 1.00 83.44 84 GLN A C 1
ATOM 708 O O . GLN A 1 84 ? 8.485 9.956 -7.575 1.00 83.44 84 GLN A O 1
ATOM 713 N N . LYS A 1 85 ? 9.660 11.147 -6.075 1.00 74.50 85 LYS A N 1
ATOM 714 C CA . LYS A 1 85 ? 10.556 11.824 -7.044 1.00 74.50 85 LYS A CA 1
ATOM 715 C C . LYS A 1 85 ? 11.233 10.890 -8.063 1.00 74.50 85 LYS A C 1
ATOM 717 O O . LYS A 1 85 ? 11.686 11.357 -9.098 1.00 74.50 85 LYS A O 1
ATOM 722 N N . ARG A 1 86 ? 11.316 9.585 -7.777 1.00 74.81 86 ARG A N 1
ATOM 723 C CA . ARG A 1 86 ? 11.887 8.551 -8.663 1.00 74.81 86 ARG A CA 1
ATOM 724 C C . ARG A 1 86 ? 10.841 7.805 -9.506 1.00 74.81 86 ARG A C 1
ATOM 726 O O . ARG A 1 86 ? 11.156 6.765 -10.070 1.00 74.81 86 ARG A O 1
ATOM 733 N N . GLY A 1 87 ? 9.603 8.296 -9.561 1.00 82.19 87 GLY A N 1
ATOM 734 C CA . GLY A 1 87 ? 8.531 7.697 -10.357 1.00 82.19 87 GLY A CA 1
ATOM 735 C C . GLY A 1 87 ? 8.043 6.352 -9.820 1.00 82.19 87 GLY A C 1
ATOM 736 O O . GLY A 1 87 ? 7.528 5.547 -10.588 1.00 82.19 87 GLY A O 1
ATOM 737 N N . LEU A 1 88 ? 8.206 6.097 -8.518 1.00 90.25 88 LEU A N 1
ATOM 738 C CA . LEU A 1 88 ? 7.682 4.904 -7.856 1.00 90.25 88 LEU A CA 1
ATOM 739 C C . LEU A 1 88 ? 6.463 5.264 -7.003 1.00 90.25 88 LEU A C 1
ATOM 741 O O . LEU A 1 88 ? 6.505 6.275 -6.292 1.00 90.25 88 LEU A O 1
ATOM 745 N N . PRO A 1 89 ? 5.397 4.452 -7.044 1.00 94.25 89 PRO A N 1
ATOM 746 C CA . PRO A 1 89 ? 4.243 4.670 -6.201 1.00 94.25 89 PRO A CA 1
ATOM 747 C C . PRO A 1 89 ? 4.566 4.312 -4.747 1.00 94.25 89 PRO A C 1
ATOM 749 O O . PRO A 1 89 ? 5.318 3.381 -4.438 1.00 94.25 89 PRO A O 1
ATOM 752 N N . HIS A 1 90 ? 3.981 5.086 -3.849 1.00 94.25 90 HIS A N 1
ATOM 753 C CA . HIS A 1 90 ? 4.107 4.961 -2.412 1.00 94.25 90 HIS A CA 1
ATOM 754 C C . HIS A 1 90 ? 2.748 5.223 -1.781 1.00 94.25 90 HIS A C 1
ATOM 756 O O . HIS A 1 90 ? 2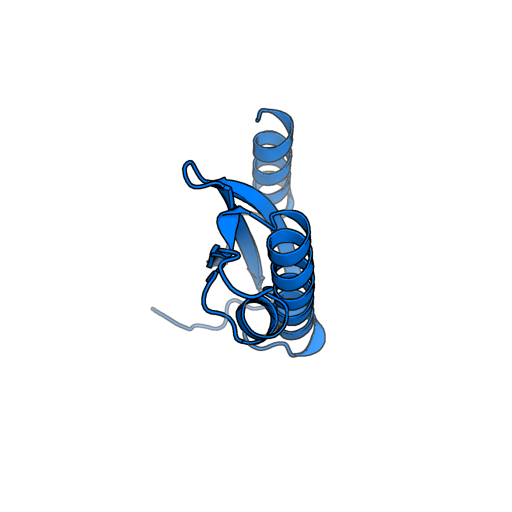.024 6.112 -2.224 1.00 94.25 90 HIS A O 1
ATOM 762 N N . ALA A 1 91 ? 2.387 4.445 -0.768 1.00 95.38 91 ALA A N 1
ATOM 763 C CA . ALA A 1 91 ? 1.150 4.627 -0.038 1.00 95.38 91 ALA A CA 1
ATOM 764 C C . ALA A 1 91 ? 1.419 4.915 1.434 1.00 95.38 91 ALA A C 1
ATOM 766 O O . ALA A 1 91 ? 2.209 4.221 2.074 1.00 95.38 91 ALA A O 1
ATOM 767 N N . HIS A 1 92 ? 0.697 5.896 1.966 1.00 93.81 92 HIS A N 1
ATOM 768 C CA . HIS A 1 92 ? 0.566 6.122 3.402 1.00 93.81 92 HIS A CA 1
ATOM 769 C C . HIS A 1 92 ? -0.804 5.628 3.832 1.00 93.81 92 HIS A C 1
ATOM 771 O O . HIS A 1 92 ? -1.809 6.048 3.259 1.00 93.81 92 HIS A O 1
ATOM 777 N N . ILE A 1 93 ? -0.845 4.736 4.816 1.00 94.50 93 ILE A N 1
ATOM 778 C CA . ILE A 1 93 ? -2.068 4.129 5.342 1.00 94.50 93 ILE A CA 1
ATOM 779 C C . ILE A 1 93 ? -2.216 4.544 6.806 1.00 94.50 93 ILE A C 1
ATOM 781 O O . ILE A 1 93 ? -1.317 4.324 7.619 1.00 94.50 93 ILE A O 1
ATOM 785 N N . LEU A 1 94 ? -3.365 5.127 7.138 1.00 93.75 94 LEU A N 1
ATOM 786 C CA . LEU A 1 94 ? -3.765 5.458 8.501 1.00 93.75 94 LEU A CA 1
ATOM 787 C C . LEU A 1 94 ? -4.753 4.405 8.988 1.00 93.75 94 LEU A C 1
ATOM 789 O O . LEU A 1 94 ? -5.756 4.159 8.319 1.00 93.75 94 LEU A O 1
ATOM 793 N N . LEU A 1 95 ? -4.487 3.814 10.153 1.00 93.44 95 LEU A N 1
ATOM 794 C CA . LEU A 1 95 ? -5.326 2.770 10.739 1.00 93.44 95 LEU A CA 1
ATOM 795 C C . LEU A 1 95 ? -5.816 3.177 12.127 1.00 93.44 95 LEU A C 1
ATOM 797 O O . LEU A 1 95 ? -5.032 3.650 12.953 1.00 93.44 95 LEU A O 1
ATOM 801 N N . ARG A 1 96 ? -7.099 2.947 12.407 1.00 92.25 96 ARG A N 1
ATOM 802 C CA . ARG A 1 96 ? -7.692 3.045 13.744 1.00 92.25 96 ARG A CA 1
ATOM 803 C C . ARG A 1 96 ? -8.241 1.682 14.145 1.00 92.25 96 ARG A C 1
ATOM 805 O O . ARG A 1 96 ? -9.093 1.130 13.449 1.00 92.25 96 ARG A O 1
ATOM 812 N N . LEU A 1 97 ? -7.791 1.156 15.277 1.00 92.06 97 LEU A N 1
ATOM 813 C CA . LEU A 1 97 ? -8.256 -0.129 15.799 1.00 92.06 97 LEU A CA 1
ATOM 814 C C . LEU A 1 97 ? -9.530 0.065 16.641 1.00 92.06 97 LEU A C 1
ATOM 816 O O . LEU A 1 97 ? -9.756 1.130 17.224 1.00 92.06 97 LEU A O 1
ATOM 820 N N . GLN A 1 98 ? -10.404 -0.944 16.659 1.00 86.81 98 GLN A N 1
ATOM 821 C CA . GLN A 1 98 ? -11.650 -0.924 17.434 1.00 86.81 98 GLN A CA 1
ATOM 822 C C . GLN A 1 98 ? -11.374 -1.056 18.930 1.00 86.81 98 GLN A C 1
ATOM 824 O O . GLN A 1 98 ? -11.898 -0.281 19.728 1.00 86.81 98 GLN A O 1
ATOM 829 N N . GLU A 1 99 ? -10.501 -1.987 19.294 1.00 77.62 99 GLU A N 1
ATOM 830 C CA . GLU A 1 99 ? -9.952 -2.092 20.635 1.00 77.62 99 GLU A CA 1
ATOM 831 C C . GLU A 1 99 ? -8.527 -1.560 20.604 1.00 77.62 99 GLU A C 1
ATOM 833 O O . GLU A 1 99 ? -7.723 -1.944 19.753 1.00 77.62 99 GLU A O 1
ATOM 838 N N . LYS A 1 100 ? -8.198 -0.683 21.556 1.00 61.72 100 LYS A N 1
ATOM 839 C CA . LYS A 1 100 ? -6.799 -0.425 21.885 1.00 61.72 100 LYS A CA 1
ATOM 840 C C . LYS A 1 100 ? -6.295 -1.682 22.578 1.00 61.72 100 LYS A C 1
ATOM 842 O O . LYS A 1 100 ? -6.316 -1.749 23.806 1.00 61.72 100 LYS A O 1
ATOM 847 N N . SER A 1 101 ? -5.904 -2.698 21.814 1.00 52.41 101 SER A N 1
ATOM 848 C CA . SER A 1 101 ? -5.096 -3.748 22.407 1.00 52.41 101 SER A CA 1
ATOM 849 C C . SER A 1 101 ? -3.876 -3.043 23.000 1.00 52.41 101 SER A C 1
ATOM 851 O O . SER A 1 101 ? -3.287 -2.149 22.388 1.00 52.41 101 SER A O 1
ATOM 853 N N . MET A 1 102 ? -3.592 -3.346 24.263 1.00 47.41 102 MET A N 1
ATOM 854 C CA . MET A 1 102 ? -2.504 -2.776 25.051 1.00 47.41 102 MET A CA 1
ATOM 855 C C . MET A 1 102 ? -1.156 -3.292 24.522 1.00 47.41 102 MET A C 1
ATOM 857 O O . MET A 1 102 ? -0.360 -3.862 25.255 1.00 47.41 102 MET A O 1
ATOM 861 N N . PHE A 1 103 ? -0.908 -3.159 23.223 1.00 51.75 103 PHE A N 1
ATOM 862 C CA . PHE A 1 103 ? 0.401 -3.362 22.646 1.00 51.75 103 PHE A CA 1
ATOM 863 C C . PHE A 1 103 ? 1.120 -2.026 22.772 1.00 51.75 103 PHE A C 1
ATOM 865 O O . PHE A 1 103 ? 0.878 -1.093 22.010 1.00 51.75 103 PHE A O 1
ATOM 872 N N . ILE A 1 104 ? 2.001 -1.986 23.775 1.00 48.44 104 ILE A N 1
ATOM 873 C CA . ILE A 1 104 ? 2.894 -0.894 24.172 1.00 48.44 104 ILE A CA 1
ATOM 874 C C . ILE A 1 104 ? 2.251 0.087 25.174 1.00 48.44 104 ILE A C 1
ATOM 876 O O . ILE A 1 104 ? 1.691 1.127 24.821 1.00 48.44 104 ILE A O 1
ATOM 880 N N . ARG A 1 105 ? 2.372 -0.261 26.460 1.00 39.16 105 ARG A N 1
ATOM 881 C CA . ARG A 1 105 ? 2.736 0.707 27.501 1.00 39.16 105 ARG A CA 1
ATOM 882 C C . ARG A 1 105 ? 4.235 0.606 27.727 1.00 39.16 105 ARG A C 1
ATOM 884 O O . ARG A 1 105 ? 4.732 -0.539 27.647 1.00 39.16 105 ARG A O 1
#

Foldseek 3Di:
DVVVVVVVVVCCVVPNAFPDKDKDWQDCPPPQNVVPADVVGGSVNCLVSQVVVSVVVVVVVVCCVDVVVPVHHWPDKDKDWDQDPSRIIMMIMGTHHPDPPCPDD

Solvent-accessible surface area (backbone atoms only — not comparable to full-atom values): 6339 Å² total; per-residue (Å²): 115,68,67,64,52,49,51,53,51,49,47,37,71,75,71,42,79,60,75,46,80,46,79,47,71,59,62,73,81,38,63,85,47,56,75,72,47,56,94,92,55,52,63,85,80,34,56,68,55,52,52,50,55,44,50,53,52,51,53,51,50,52,45,36,42,64,77,60,30,76,85,42,63,59,65,49,70,54,70,49,80,46,69,45,102,84,75,41,53,33,33,46,34,42,30,28,57,63,63,83,68,84,78,80,126

Sequence (105 aa):
MHERTQDAMTYVRNFGRPDLFISFTCNPQWKEITDELMLRQKSHDRHDLIGRVFHLKLKSLTNLIDKGKIFGTTRCFMYIVEWQKRGLPHAHILLRLQEKSMFIR

InterPro domains:
  IPR025476 Helitron helicase-like domain [PF14214] (1-95)

Secondary structure (DSSP, 8-state):
-HHHHHHHHHHHHHH-S-SEEEEEE--TT-HHHHTTPPTT--GGG-HHHHHHHHHHHHHHHHHHHHTS-BTB-EEEEEEEEEE-TTS-EEEEEEEEESS------

pLDDT: mean 87.17, std 12.49, range [39.16, 97.75]

Mean predicted aligned error: 6.2 Å

Organism: Araneus ventricosus (NCBI:txid182803)

Radius of gyration: 16.33 Å; Cα contacts (8 Å, |Δi|>4): 118; chains: 1; bounding box: 31×31×50 Å